Protein AF-A0A352XWS8-F1 (afdb_monomer_lite)

Secondary structure (DSSP, 8-state):
----PEEEEE-TT-SS-EEEESSSSTTSPEEEEEPTT-EEEEEEEEEEEEEEEE-TTS-EEEEEEEEEEESSTT---EEEEGGGEE-SS-HHHHHGGGGBHHHHHHHHH--

Sequence (111 aa):
MAHTNHDGSIWSNVTLGANRRHGPGSNFAIIDKLPADQPLIVLCYTRGDTESWTASNGQSYTSDAWDFVVTGDQDRGGYVADVLIYTDGDITQQLGAQGTCDALRQRLANP

Structure (mmCIF, N/CA/C/O backbone):
data_AF-A0A352XWS8-F1
#
_entry.id   AF-A0A352XWS8-F1
#
loop_
_atom_site.group_PDB
_atom_site.id
_atom_site.type_symbol
_atom_site.label_atom_id
_atom_site.label_alt_id
_atom_site.label_comp_id
_atom_site.label_asym_id
_atom_site.label_entity_id
_atom_site.label_seq_id
_atom_site.pdbx_PDB_ins_code
_atom_site.Cartn_x
_atom_site.Cartn_y
_atom_site.Cartn_z
_atom_site.occupancy
_atom_site.B_iso_or_equiv
_atom_site.auth_seq_id
_atom_site.auth_comp_id
_atom_site.auth_asym_id
_atom_site.auth_atom_id
_atom_site.pdbx_PDB_model_num
ATOM 1 N N . MET A 1 1 ? -14.707 11.425 18.004 1.00 35.22 1 MET A N 1
ATOM 2 C CA . MET A 1 1 ? -13.235 11.475 18.113 1.00 35.22 1 MET A CA 1
ATOM 3 C C . MET A 1 1 ? -12.700 11.338 16.703 1.00 35.22 1 MET A C 1
ATOM 5 O O . MET A 1 1 ? -13.196 10.475 15.994 1.00 35.22 1 MET A O 1
ATOM 9 N N . ALA A 1 2 ? -11.848 12.253 16.240 1.00 33.88 2 ALA A N 1
ATOM 10 C CA . ALA A 1 2 ? -11.389 12.243 14.854 1.00 33.88 2 ALA A CA 1
ATOM 11 C C . ALA A 1 2 ? -10.463 11.038 14.651 1.00 33.88 2 ALA A C 1
ATOM 13 O O . ALA A 1 2 ? -9.302 11.062 15.048 1.00 33.88 2 ALA A O 1
ATOM 14 N N . HIS A 1 3 ? -11.017 9.960 14.106 1.00 47.72 3 HIS A N 1
ATOM 15 C CA . HIS A 1 3 ? -10.243 8.911 13.469 1.00 47.72 3 HIS A CA 1
ATOM 16 C C . HIS A 1 3 ? -9.653 9.578 12.229 1.00 47.72 3 HIS A C 1
ATOM 18 O O . HIS A 1 3 ? -10.377 9.803 11.263 1.00 47.72 3 HIS A O 1
ATOM 24 N N . THR A 1 4 ? -8.410 10.051 12.300 1.00 56.91 4 THR A N 1
ATOM 25 C CA . THR A 1 4 ? -7.712 10.583 11.127 1.00 56.91 4 THR A CA 1
ATOM 26 C C . THR A 1 4 ? -7.434 9.410 10.206 1.00 56.91 4 THR A C 1
ATOM 28 O O . THR A 1 4 ? -6.384 8.787 10.256 1.00 56.91 4 THR A O 1
ATOM 31 N N . ASN A 1 5 ? -8.455 9.045 9.444 1.00 67.12 5 ASN A N 1
ATOM 32 C CA . ASN A 1 5 ? -8.317 8.295 8.219 1.00 67.12 5 ASN A CA 1
ATOM 33 C C . ASN A 1 5 ? -7.421 9.134 7.301 1.00 67.12 5 ASN A C 1
ATOM 35 O O . ASN A 1 5 ? -7.656 10.337 7.165 1.00 67.12 5 ASN A O 1
ATOM 39 N N . HIS A 1 6 ? -6.378 8.526 6.743 1.00 83.38 6 HIS A N 1
ATOM 40 C CA . HIS A 1 6 ? -5.474 9.214 5.826 1.00 83.38 6 HIS A CA 1
ATOM 41 C C . HIS A 1 6 ? -5.861 8.855 4.401 1.00 83.38 6 HIS A C 1
ATOM 43 O O . HIS A 1 6 ? -5.994 7.675 4.075 1.00 83.38 6 HIS A O 1
ATOM 49 N N . ASP A 1 7 ? -6.049 9.863 3.562 1.00 88.69 7 ASP A N 1
ATOM 50 C CA . ASP A 1 7 ? -6.261 9.6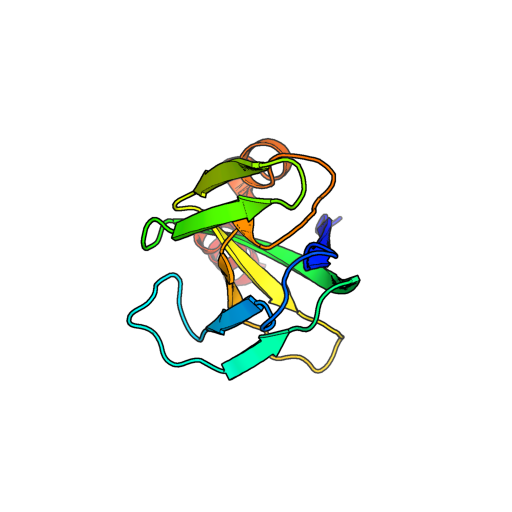37 2.141 1.00 88.69 7 ASP A CA 1
ATOM 51 C C . ASP A 1 7 ? -4.933 9.247 1.487 1.00 88.69 7 ASP A C 1
ATOM 53 O O . ASP A 1 7 ? -3.866 9.770 1.814 1.00 88.69 7 ASP A O 1
ATOM 57 N N . GLY A 1 8 ? -5.006 8.306 0.556 1.00 91.75 8 GLY A N 1
ATOM 58 C CA . GLY A 1 8 ? -3.879 7.898 -0.261 1.00 91.75 8 GLY A CA 1
ATOM 59 C C . GLY A 1 8 ? -4.340 7.467 -1.642 1.00 91.75 8 GLY A C 1
ATOM 60 O O . GLY A 1 8 ? -5.533 7.377 -1.940 1.00 91.75 8 GLY A O 1
ATOM 61 N N . SER A 1 9 ? -3.379 7.176 -2.504 1.00 94.62 9 SER A N 1
ATOM 62 C CA . SER A 1 9 ? -3.648 6.590 -3.814 1.00 94.62 9 SER A CA 1
ATOM 63 C C . SER A 1 9 ? -2.570 5.590 -4.183 1.00 94.62 9 SER A C 1
ATOM 65 O O . SER A 1 9 ? -1.438 5.689 -3.718 1.00 94.62 9 SER A O 1
ATOM 67 N N . ILE A 1 10 ? -2.898 4.609 -5.017 1.00 95.50 10 ILE A N 1
ATOM 68 C CA . ILE A 1 10 ? -1.858 3.765 -5.606 1.00 95.50 10 ILE A CA 1
ATOM 69 C C . ILE A 1 10 ? -0.994 4.620 -6.526 1.00 95.50 10 ILE A C 1
ATOM 71 O O . ILE A 1 10 ? -1.526 5.356 -7.357 1.00 95.50 10 ILE A O 1
ATOM 75 N N . TRP A 1 11 ? 0.329 4.491 -6.411 1.00 92.62 11 TRP A N 1
ATOM 76 C CA . TRP A 1 11 ? 1.264 5.233 -7.256 1.00 92.62 11 TRP A CA 1
ATOM 77 C C . TRP A 1 11 ? 0.899 5.128 -8.746 1.00 92.62 11 TRP A C 1
ATOM 79 O O . TRP A 1 11 ? 0.682 4.036 -9.280 1.00 92.62 11 TRP A O 1
ATOM 89 N N . SER A 1 12 ? 0.890 6.273 -9.431 1.00 91.94 12 SER A N 1
ATOM 90 C CA . SER A 1 12 ? 0.463 6.421 -10.833 1.00 91.94 12 SER A CA 1
ATOM 91 C C . SER A 1 12 ? 1.242 5.555 -11.833 1.00 91.94 12 SER A C 1
ATOM 93 O O . SER A 1 12 ? 0.769 5.223 -12.916 1.00 91.94 12 SER A O 1
ATOM 95 N N . ASN A 1 13 ? 2.460 5.152 -11.480 1.00 88.44 13 ASN A N 1
ATOM 96 C CA . ASN A 1 13 ? 3.353 4.356 -12.318 1.00 88.44 13 ASN A CA 1
ATOM 97 C C . ASN A 1 13 ? 3.390 2.864 -11.939 1.00 88.44 13 ASN A C 1
ATOM 99 O O . ASN A 1 13 ? 4.252 2.129 -12.428 1.00 88.44 13 ASN A O 1
ATOM 103 N N . VAL A 1 14 ? 2.478 2.392 -11.086 1.00 89.44 14 VAL A N 1
ATOM 104 C CA . VAL A 1 14 ? 2.279 0.956 -10.852 1.00 89.44 14 VAL A CA 1
ATOM 105 C C . VAL A 1 14 ? 1.601 0.338 -12.079 1.00 89.44 14 VAL A C 1
ATOM 107 O O . VAL A 1 14 ? 0.404 0.485 -12.301 1.00 89.44 14 VAL A O 1
ATOM 110 N N . THR A 1 15 ? 2.365 -0.388 -12.896 1.00 85.81 15 THR A N 1
ATOM 111 C CA . THR A 1 15 ? 1.901 -0.869 -14.213 1.00 85.81 15 THR A CA 1
ATOM 112 C C . THR A 1 15 ? 1.005 -2.107 -14.162 1.00 85.81 15 THR A C 1
ATOM 114 O O . THR A 1 15 ? 0.143 -2.276 -15.019 1.00 85.81 15 THR A O 1
ATOM 117 N N . LEU A 1 16 ? 1.196 -2.990 -13.176 1.00 87.50 16 LEU A N 1
ATOM 118 C CA . LEU A 1 16 ? 0.459 -4.260 -13.050 1.00 87.50 16 LEU A CA 1
ATOM 119 C C . LEU A 1 16 ? -0.617 -4.242 -11.955 1.00 87.50 16 LEU A C 1
ATOM 121 O O . LEU A 1 16 ? -1.175 -5.299 -11.637 1.00 87.50 16 LEU A O 1
ATOM 125 N N . GLY A 1 17 ? -0.875 -3.064 -11.383 1.00 91.56 17 GLY A N 1
ATOM 126 C CA . GLY A 1 17 ? -1.655 -2.876 -10.164 1.00 91.56 17 GLY A CA 1
ATOM 127 C C . GLY A 1 17 ? -0.908 -3.303 -8.894 1.00 91.56 17 GLY A C 1
ATOM 128 O O . GLY A 1 17 ? -0.015 -4.155 -8.924 1.00 91.56 17 GLY A O 1
ATOM 129 N N . ALA A 1 18 ? -1.283 -2.702 -7.768 1.00 95.31 18 ALA A N 1
ATOM 130 C CA . ALA A 1 18 ? -0.783 -3.056 -6.449 1.00 95.31 18 ALA A CA 1
ATOM 131 C C . ALA A 1 18 ? -1.587 -4.234 -5.892 1.00 95.31 18 ALA A C 1
ATOM 133 O O . ALA A 1 18 ? -2.818 -4.220 -5.908 1.00 95.31 18 ALA A O 1
ATOM 134 N N . ASN A 1 19 ? -0.903 -5.267 -5.399 1.00 96.75 19 ASN A N 1
ATOM 135 C CA . ASN A 1 19 ? -1.580 -6.406 -4.785 1.00 96.75 19 ASN A CA 1
ATOM 136 C C . ASN A 1 19 ? -2.122 -5.999 -3.416 1.00 96.75 19 ASN A C 1
ATOM 138 O O . ASN A 1 19 ? -1.341 -5.701 -2.511 1.00 96.75 19 ASN A O 1
ATOM 142 N N . ARG A 1 20 ? -3.441 -6.076 -3.247 1.00 97.50 20 ARG A N 1
ATOM 143 C CA . ARG A 1 20 ? -4.069 -5.986 -1.935 1.00 97.50 20 ARG A CA 1
ATOM 144 C C . ARG A 1 20 ? -4.288 -7.383 -1.384 1.00 97.50 20 ARG A C 1
ATOM 146 O O . ARG A 1 20 ? -4.789 -8.264 -2.080 1.00 97.50 20 ARG A O 1
ATOM 153 N N . ARG A 1 21 ? -3.885 -7.614 -0.141 1.00 98.12 21 ARG A N 1
ATOM 154 C CA . ARG A 1 21 ? -3.780 -8.951 0.453 1.00 98.12 21 ARG A CA 1
ATOM 155 C C . ARG A 1 21 ? -4.556 -9.069 1.753 1.00 98.12 21 ARG A C 1
ATOM 157 O O . ARG A 1 21 ? -4.820 -8.087 2.438 1.00 98.12 21 ARG A O 1
ATOM 164 N N . HIS A 1 22 ? -4.875 -10.302 2.130 1.00 96.44 22 HIS A N 1
ATOM 165 C CA . HIS A 1 22 ? -5.527 -10.599 3.411 1.00 96.44 22 HIS A CA 1
ATOM 166 C C . HIS A 1 22 ? -4.619 -10.421 4.640 1.00 96.44 22 HIS A C 1
ATOM 168 O O . HIS A 1 22 ? -5.114 -10.446 5.765 1.00 96.44 22 HIS A O 1
ATOM 174 N N . GLY A 1 23 ? -3.313 -10.236 4.447 1.00 96.25 23 GLY A N 1
ATOM 175 C CA . GLY A 1 23 ? -2.359 -9.990 5.523 1.00 96.25 23 GLY A CA 1
ATOM 176 C C . GLY A 1 23 ? -1.091 -9.291 5.029 1.00 96.25 23 GLY A C 1
ATOM 177 O O . GLY A 1 23 ? -0.912 -9.141 3.816 1.00 96.25 23 GLY A O 1
ATOM 178 N N . PRO A 1 24 ? -0.230 -8.854 5.961 1.00 95.00 24 PRO A N 1
ATOM 179 C CA . PRO A 1 24 ? 0.935 -8.029 5.671 1.00 95.00 24 PRO A CA 1
ATOM 180 C C . PRO A 1 24 ? 2.119 -8.883 5.209 1.00 95.00 24 PRO A C 1
ATOM 182 O O . PRO A 1 24 ? 3.042 -9.176 5.966 1.00 95.00 24 PRO A O 1
ATOM 185 N N . GLY A 1 25 ? 2.066 -9.352 3.966 1.00 94.94 25 GLY A N 1
ATOM 186 C CA . GLY A 1 25 ? 3.155 -10.136 3.398 1.00 94.94 25 GLY A CA 1
ATOM 187 C C . GLY A 1 25 ? 2.823 -10.812 2.076 1.00 94.94 25 GLY A C 1
ATOM 188 O O . GLY A 1 25 ? 1.666 -11.079 1.741 1.00 94.94 25 GLY A O 1
ATOM 189 N N . SER A 1 26 ? 3.871 -11.159 1.345 1.00 92.06 26 SER A N 1
ATOM 190 C CA . SER A 1 26 ? 3.831 -11.834 0.050 1.00 92.06 26 SER A CA 1
ATOM 191 C C . SER A 1 26 ? 3.184 -13.229 0.107 1.00 92.06 26 SER A C 1
ATOM 193 O O . SER A 1 26 ? 2.578 -13.667 -0.877 1.00 92.06 26 SER A O 1
ATOM 195 N N . ASN A 1 27 ? 3.234 -13.884 1.273 1.00 94.94 27 ASN A N 1
ATOM 196 C CA . ASN A 1 27 ? 2.647 -15.206 1.528 1.00 94.94 27 ASN A CA 1
ATOM 197 C C . ASN A 1 27 ? 1.124 -15.189 1.751 1.00 94.94 27 ASN A C 1
ATOM 199 O O . ASN A 1 27 ? 0.491 -16.246 1.757 1.00 94.94 27 ASN A O 1
ATOM 203 N N . PHE A 1 28 ? 0.510 -14.018 1.934 1.00 96.94 28 PHE A N 1
ATOM 204 C CA . PHE A 1 28 ? -0.938 -13.909 2.105 1.00 96.94 28 PHE A CA 1
ATOM 205 C C . PHE A 1 28 ? -1.657 -13.866 0.757 1.00 96.94 28 PHE A C 1
ATOM 207 O O . PHE A 1 28 ? -1.186 -13.245 -0.198 1.00 96.94 28 PHE A O 1
ATOM 214 N N . ALA A 1 29 ? -2.835 -14.492 0.691 1.00 97.31 29 ALA A N 1
ATOM 215 C CA . ALA A 1 29 ? -3.656 -14.501 -0.515 1.00 97.31 29 ALA A CA 1
ATOM 216 C C . ALA A 1 29 ? -4.015 -13.075 -0.969 1.00 97.31 29 ALA A C 1
ATOM 218 O O . ALA A 1 29 ? -4.332 -12.202 -0.152 1.00 97.31 29 ALA A O 1
ATOM 219 N N . ILE A 1 30 ? -3.956 -12.868 -2.285 1.00 97.25 30 ILE A N 1
ATOM 220 C CA . ILE A 1 30 ? -4.350 -11.624 -2.946 1.00 97.25 30 ILE A CA 1
ATOM 221 C C . ILE A 1 30 ? -5.880 -11.571 -2.982 1.00 97.25 30 ILE A C 1
ATOM 223 O O . ILE A 1 30 ? -6.519 -12.524 -3.421 1.00 97.25 30 ILE A O 1
ATOM 227 N N . ILE A 1 31 ? -6.441 -10.460 -2.512 1.00 97.50 31 ILE A N 1
ATOM 228 C CA . ILE A 1 31 ? -7.868 -10.133 -2.588 1.00 97.50 31 ILE A CA 1
ATOM 229 C C . ILE A 1 31 ? -8.181 -9.678 -4.011 1.00 97.50 31 ILE A C 1
ATOM 231 O O . ILE A 1 31 ? -9.015 -10.258 -4.700 1.00 97.50 31 ILE A O 1
ATOM 235 N N . ASP A 1 32 ? -7.465 -8.646 -4.445 1.00 97.00 32 ASP A N 1
ATOM 236 C CA . ASP A 1 32 ? -7.567 -8.022 -5.753 1.00 97.00 32 ASP A CA 1
ATOM 237 C C . ASP A 1 32 ? -6.284 -7.240 -6.075 1.00 97.00 32 ASP A C 1
ATOM 239 O O . ASP A 1 32 ? -5.296 -7.245 -5.328 1.00 97.00 32 ASP A O 1
ATOM 243 N N . LYS A 1 33 ? -6.293 -6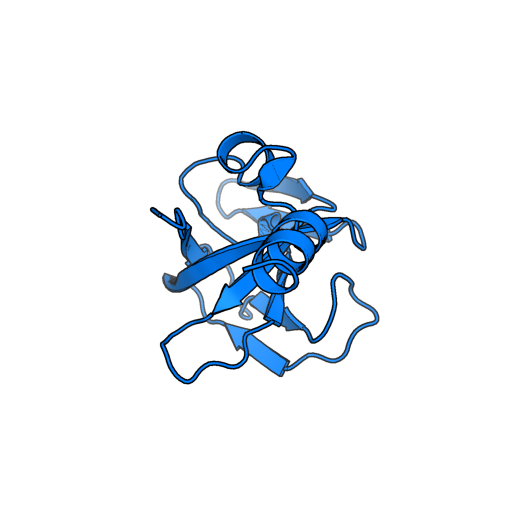.602 -7.245 1.00 96.50 33 LYS A N 1
ATOM 244 C CA . LYS A 1 33 ? -5.254 -5.678 -7.680 1.00 96.50 33 LYS A CA 1
ATOM 245 C C . LYS A 1 33 ? -5.851 -4.291 -7.817 1.00 96.50 33 LYS A C 1
ATOM 247 O O . LYS A 1 33 ? -6.783 -4.104 -8.597 1.00 96.50 33 LYS A O 1
ATOM 252 N N . LEU A 1 34 ? -5.284 -3.334 -7.098 1.00 96.94 34 LEU A N 1
ATOM 253 C CA . LEU A 1 34 ? -5.683 -1.938 -7.178 1.00 96.94 34 LEU A CA 1
ATOM 254 C C . LEU A 1 34 ? -4.916 -1.262 -8.326 1.00 96.94 34 LEU A C 1
ATOM 256 O O . LEU A 1 34 ? -3.684 -1.356 -8.355 1.00 96.94 34 LEU A O 1
ATOM 260 N N . PRO A 1 35 ? -5.600 -0.642 -9.302 1.00 96.50 35 PRO A N 1
ATOM 261 C CA . PRO A 1 35 ? -4.929 0.020 -10.415 1.00 96.50 35 PRO A CA 1
ATOM 262 C C . PRO A 1 35 ? -4.178 1.274 -9.947 1.00 96.50 35 PRO A C 1
ATOM 264 O O . PRO A 1 35 ? -4.430 1.788 -8.860 1.00 96.50 35 PRO A O 1
ATOM 267 N N . ALA A 1 36 ? -3.263 1.764 -10.783 1.00 94.75 36 ALA A N 1
ATOM 268 C CA . ALA A 1 36 ? -2.633 3.069 -10.599 1.00 94.75 36 ALA A CA 1
ATOM 269 C C . ALA A 1 36 ? -3.679 4.181 -10.415 1.00 94.75 36 ALA A C 1
ATOM 271 O O . ALA A 1 36 ? -4.774 4.099 -10.974 1.00 94.75 36 ALA A O 1
ATOM 272 N N . ASP A 1 37 ? -3.335 5.194 -9.618 1.00 95.00 37 ASP A N 1
ATOM 273 C CA . ASP A 1 37 ? -4.185 6.337 -9.263 1.00 95.00 37 ASP A CA 1
ATOM 274 C C . ASP A 1 37 ? -5.480 5.977 -8.512 1.00 95.00 37 ASP A C 1
ATOM 276 O O . ASP A 1 37 ? -6.289 6.860 -8.229 1.00 95.00 37 ASP A O 1
ATOM 280 N N . GLN A 1 38 ? -5.690 4.704 -8.146 1.00 96.75 38 GLN A N 1
ATOM 281 C CA . GLN A 1 38 ? -6.849 4.282 -7.361 1.00 96.75 38 GLN A CA 1
ATOM 282 C C . GLN A 1 38 ? -6.845 4.993 -6.000 1.00 96.75 38 GLN A C 1
ATOM 284 O O . GLN A 1 38 ? -5.932 4.741 -5.206 1.00 96.75 38 GLN A O 1
ATOM 289 N N . PRO A 1 39 ? -7.869 5.811 -5.688 1.00 95.00 39 PRO A N 1
ATOM 290 C CA . PRO A 1 39 ? -8.010 6.422 -4.376 1.00 95.00 39 PRO A CA 1
ATOM 291 C C . PRO A 1 39 ? -8.299 5.363 -3.317 1.00 95.00 39 PRO A C 1
ATOM 293 O O . PRO A 1 39 ? -9.025 4.393 -3.569 1.00 95.00 39 PRO A O 1
ATOM 296 N N . LEU A 1 40 ? -7.751 5.567 -2.128 1.00 94.56 40 LEU A N 1
ATOM 297 C CA . LEU A 1 40 ? -7.935 4.695 -0.982 1.00 94.56 40 LEU A CA 1
ATOM 298 C C . LEU A 1 40 ? -7.892 5.493 0.318 1.00 94.56 40 LEU A C 1
ATOM 300 O O . LEU A 1 40 ? -7.378 6.607 0.380 1.00 94.56 40 LEU A O 1
ATOM 304 N N . ILE A 1 41 ? -8.430 4.884 1.362 1.00 92.56 41 ILE A N 1
ATOM 305 C CA . ILE A 1 41 ? -8.370 5.387 2.724 1.00 92.56 41 ILE A CA 1
ATOM 306 C C . ILE A 1 41 ? -7.503 4.424 3.524 1.00 92.56 41 ILE A C 1
ATOM 308 O O . ILE A 1 41 ? -7.811 3.232 3.604 1.00 92.56 41 ILE A O 1
ATOM 312 N N . VAL A 1 42 ? -6.445 4.941 4.137 1.00 92.00 42 VAL A N 1
ATOM 313 C CA . VAL A 1 42 ? -5.573 4.211 5.054 1.00 92.00 42 VAL A CA 1
ATOM 314 C C . VAL A 1 42 ? -6.116 4.338 6.474 1.00 92.00 42 VAL A C 1
ATOM 316 O O . VAL A 1 42 ? -6.274 5.440 7.004 1.00 92.00 42 VAL A O 1
ATOM 319 N N . LEU A 1 43 ? -6.403 3.194 7.098 1.00 89.75 43 LEU A N 1
ATOM 320 C CA . LEU A 1 43 ? -6.962 3.138 8.453 1.00 89.75 43 LEU A CA 1
ATOM 321 C C . LEU A 1 43 ? -5.890 2.900 9.519 1.00 89.75 43 LEU A C 1
ATOM 323 O O . LEU A 1 43 ? -5.988 3.406 10.636 1.00 89.75 43 LEU A O 1
ATOM 327 N N . CYS A 1 44 ? -4.894 2.081 9.197 1.00 91.56 44 CYS A N 1
ATOM 328 C CA . CYS A 1 44 ? -3.784 1.743 10.076 1.00 91.56 44 CYS A CA 1
ATOM 329 C C . CYS A 1 44 ? -2.662 1.092 9.273 1.00 91.56 44 CYS A C 1
ATOM 331 O O . CYS A 1 44 ? -2.894 0.630 8.159 1.00 91.56 44 CYS A O 1
ATOM 333 N N . TYR A 1 45 ? -1.484 0.967 9.877 1.00 92.88 45 TYR A N 1
ATOM 334 C CA . TYR A 1 45 ? -0.390 0.178 9.314 1.00 92.88 45 TYR A CA 1
ATOM 335 C C . TYR A 1 45 ? 0.016 -0.966 10.245 1.00 92.88 45 TYR A C 1
ATOM 337 O O . TYR A 1 45 ? -0.280 -0.989 11.445 1.00 92.88 45 TYR A O 1
ATOM 345 N N . THR A 1 46 ? 0.723 -1.941 9.695 1.00 94.25 46 THR A N 1
ATOM 346 C CA . THR A 1 46 ? 1.400 -2.994 10.452 1.00 94.25 46 THR A CA 1
ATOM 347 C C . THR A 1 46 ? 2.739 -3.332 9.799 1.00 94.25 46 THR A C 1
ATOM 349 O O . THR A 1 46 ? 3.002 -2.906 8.679 1.00 94.25 46 THR A O 1
ATOM 352 N N . ARG A 1 47 ? 3.605 -4.064 10.502 1.00 93.44 47 ARG A N 1
ATOM 353 C CA . ARG A 1 47 ? 4.879 -4.545 9.948 1.00 93.44 47 ARG A CA 1
ATOM 354 C C . ARG A 1 47 ? 4.684 -5.954 9.384 1.00 93.44 47 ARG A C 1
ATOM 356 O O . ARG A 1 47 ? 3.970 -6.760 9.980 1.00 93.44 47 ARG A O 1
ATOM 363 N N . GLY A 1 48 ? 5.309 -6.238 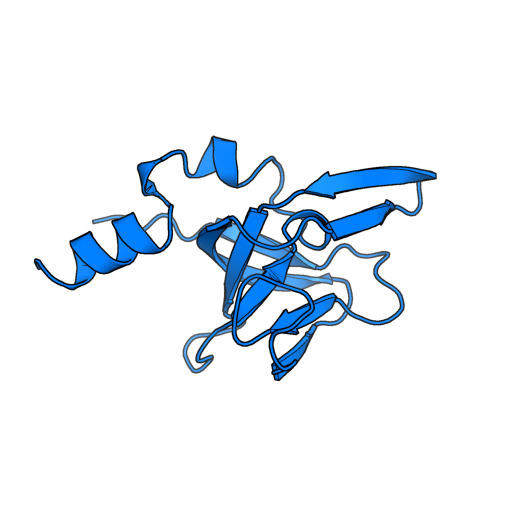8.250 1.00 94.25 48 GLY A N 1
ATOM 364 C CA . GLY A 1 48 ? 5.157 -7.484 7.503 1.00 94.25 48 GLY A CA 1
ATOM 365 C C . GLY A 1 48 ? 6.409 -7.860 6.721 1.00 94.25 48 GLY A C 1
ATOM 366 O O . GLY A 1 48 ? 7.520 -7.506 7.112 1.00 94.25 48 GLY A O 1
ATOM 367 N N . ASP A 1 49 ? 6.229 -8.570 5.606 1.00 96.00 49 ASP A N 1
ATOM 368 C CA . ASP A 1 49 ? 7.339 -8.836 4.684 1.00 96.00 49 ASP A CA 1
ATOM 369 C C . ASP A 1 49 ? 7.885 -7.516 4.118 1.00 96.00 49 ASP A C 1
ATOM 371 O O . ASP A 1 49 ? 7.122 -6.605 3.793 1.00 96.00 49 ASP A O 1
ATOM 375 N N . THR A 1 50 ? 9.204 -7.420 3.961 1.00 95.62 50 THR A N 1
ATOM 376 C CA . THR A 1 50 ? 9.823 -6.286 3.270 1.00 95.62 50 THR A CA 1
ATOM 377 C C . THR A 1 50 ? 9.555 -6.373 1.770 1.00 95.62 50 THR A C 1
ATOM 379 O O . THR A 1 50 ? 9.915 -7.360 1.131 1.00 95.62 50 THR A O 1
ATOM 382 N N . GLU A 1 51 ? 8.980 -5.316 1.208 1.00 93.69 51 GLU A N 1
ATOM 383 C CA . GLU A 1 51 ? 8.726 -5.167 -0.223 1.00 93.69 51 GLU A CA 1
ATOM 384 C C . GLU A 1 51 ? 9.572 -4.028 -0.795 1.00 93.69 51 GLU A C 1
ATOM 386 O O . GLU A 1 51 ? 9.876 -3.043 -0.113 1.00 93.69 51 GLU A O 1
ATOM 391 N N . SER A 1 52 ? 9.939 -4.161 -2.069 1.00 92.69 52 SER A N 1
ATOM 392 C CA . SER A 1 52 ? 10.689 -3.147 -2.805 1.00 92.69 52 SER A CA 1
ATOM 393 C C . SER A 1 52 ? 10.005 -2.820 -4.121 1.00 92.69 52 SER A C 1
ATOM 395 O O . SER A 1 52 ? 9.567 -3.708 -4.851 1.00 92.69 52 SER A O 1
ATOM 397 N N . TRP A 1 53 ? 9.972 -1.537 -4.458 1.00 89.19 53 TRP A N 1
ATOM 398 C CA . TRP A 1 53 ? 9.403 -1.052 -5.705 1.00 89.19 53 TRP A CA 1
ATOM 399 C C . TRP A 1 53 ? 10.238 0.092 -6.278 1.00 89.19 53 TRP A C 1
ATOM 401 O O . TRP A 1 53 ? 10.699 0.968 -5.548 1.00 89.19 53 TRP A O 1
ATOM 411 N N . THR A 1 54 ? 10.448 0.080 -7.594 1.00 89.56 54 THR A N 1
ATOM 412 C CA . THR A 1 54 ? 11.180 1.135 -8.305 1.00 89.56 54 THR A CA 1
ATOM 413 C C . THR A 1 54 ? 10.194 2.057 -9.006 1.00 89.56 54 THR A C 1
ATOM 415 O O . THR A 1 54 ? 9.441 1.625 -9.882 1.00 89.56 54 THR A O 1
ATOM 418 N N . ALA A 1 55 ? 10.216 3.333 -8.632 1.00 81.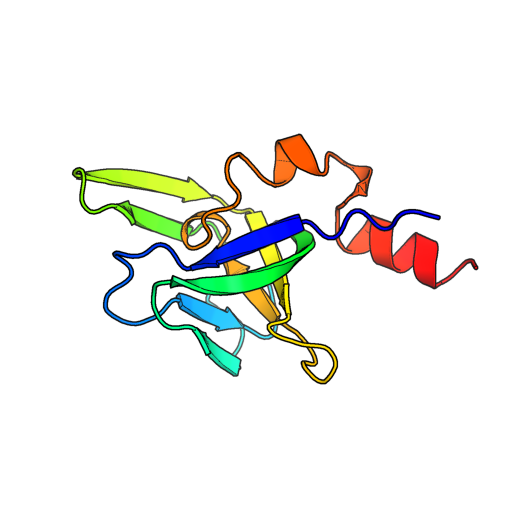25 55 ALA A N 1
ATOM 419 C CA . ALA A 1 55 ? 9.389 4.354 -9.245 1.00 81.25 55 ALA A CA 1
ATOM 420 C C . ALA A 1 55 ? 9.883 4.742 -10.648 1.00 81.25 55 ALA A C 1
ATOM 422 O O . ALA A 1 55 ? 11.004 4.441 -11.061 1.00 81.25 55 ALA A O 1
ATOM 423 N N . SER A 1 56 ? 9.045 5.467 -11.387 1.00 80.44 56 SER A N 1
ATOM 424 C CA . SER A 1 56 ? 9.313 5.920 -12.758 1.00 80.44 56 SER A CA 1
ATOM 425 C C . SER A 1 56 ? 10.514 6.864 -12.868 1.00 80.44 56 SER A C 1
ATOM 427 O O . SER A 1 56 ? 11.134 6.941 -13.924 1.00 80.44 56 SER A O 1
ATOM 429 N N . ASN A 1 57 ? 10.879 7.546 -11.781 1.00 82.12 57 ASN A N 1
ATOM 430 C CA . ASN A 1 57 ? 12.083 8.374 -11.682 1.00 82.12 57 ASN A CA 1
ATOM 431 C C . ASN A 1 57 ? 13.374 7.554 -11.450 1.00 82.12 57 ASN A C 1
ATOM 433 O O . ASN A 1 57 ? 14.447 8.138 -11.316 1.00 82.12 57 ASN A O 1
ATOM 437 N N . GLY A 1 58 ? 13.283 6.220 -11.382 1.00 85.62 58 GLY A N 1
ATOM 438 C CA . GLY A 1 58 ? 14.403 5.314 -11.118 1.00 85.62 58 GLY A CA 1
ATOM 439 C C . GLY A 1 58 ? 14.761 5.154 -9.638 1.00 85.62 58 GLY A C 1
ATOM 440 O O . GLY A 1 58 ? 15.689 4.412 -9.321 1.00 85.62 58 GLY A O 1
ATOM 441 N N . GLN A 1 59 ? 14.046 5.818 -8.726 1.00 86.81 59 GLN A N 1
ATOM 442 C CA . GLN A 1 59 ? 14.252 5.669 -7.290 1.00 86.81 59 GLN A CA 1
ATOM 443 C C . GLN A 1 59 ? 13.592 4.383 -6.790 1.00 86.81 59 GLN A C 1
ATOM 445 O O . GLN A 1 59 ? 12.421 4.126 -7.064 1.00 86.81 59 GLN A O 1
ATOM 450 N N . SER A 1 60 ? 14.340 3.589 -6.029 1.00 90.81 60 SER A N 1
ATOM 451 C CA . SER A 1 60 ? 13.809 2.409 -5.349 1.00 90.81 60 SER A CA 1
ATOM 452 C C . SER A 1 60 ? 13.393 2.750 -3.925 1.00 90.81 60 SER A C 1
ATOM 454 O O . SER A 1 60 ? 14.148 3.370 -3.177 1.00 90.81 60 SER A O 1
ATOM 456 N N . TYR A 1 61 ? 12.201 2.299 -3.564 1.00 88.00 61 TYR A N 1
ATOM 457 C CA . TYR A 1 61 ? 11.621 2.393 -2.236 1.00 88.00 61 TYR A CA 1
ATOM 458 C C . TYR A 1 61 ? 11.547 0.990 -1.650 1.00 88.00 61 TYR A C 1
ATOM 460 O O . TYR A 1 61 ? 11.199 0.041 -2.353 1.00 88.00 61 TYR A O 1
ATOM 468 N N . THR A 1 62 ? 11.873 0.868 -0.368 1.00 92.38 62 THR A N 1
ATOM 469 C CA . THR A 1 62 ? 11.785 -0.387 0.378 1.00 92.38 62 THR A CA 1
ATOM 470 C C . THR A 1 62 ? 11.093 -0.106 1.699 1.00 92.38 62 THR A C 1
ATOM 472 O O . THR A 1 62 ? 11.496 0.814 2.407 1.00 92.38 62 THR A O 1
ATOM 475 N N . SER A 1 63 ? 10.074 -0.895 2.027 1.00 91.00 63 SER A N 1
ATOM 476 C CA . SER A 1 63 ? 9.332 -0.784 3.284 1.00 91.00 63 SER A CA 1
ATOM 477 C C . SER A 1 63 ? 8.873 -2.169 3.720 1.00 91.00 63 SER A C 1
ATOM 479 O O . SER A 1 63 ? 8.526 -3.016 2.899 1.00 91.00 63 SER A O 1
ATOM 481 N N . ASP A 1 64 ? 8.885 -2.409 5.021 1.00 93.62 64 ASP A N 1
ATOM 482 C CA . ASP A 1 64 ? 8.205 -3.525 5.680 1.00 93.62 64 ASP A CA 1
ATOM 483 C C . ASP A 1 64 ? 6.874 -3.075 6.305 1.00 93.62 64 ASP A C 1
ATOM 485 O O . ASP A 1 64 ? 6.226 -3.855 7.003 1.00 93.62 64 ASP A O 1
ATOM 489 N N . ALA A 1 65 ? 6.458 -1.824 6.079 1.00 92.56 65 ALA A N 1
ATOM 490 C CA . ALA A 1 65 ? 5.143 -1.340 6.462 1.00 92.56 65 ALA A CA 1
ATOM 491 C C . ALA A 1 65 ? 4.085 -1.771 5.434 1.00 92.56 65 ALA A C 1
ATOM 493 O O . ALA A 1 65 ? 4.280 -1.707 4.219 1.00 92.56 65 ALA A O 1
ATOM 494 N N . TRP A 1 66 ? 2.951 -2.224 5.956 1.00 95.38 66 TRP A N 1
ATOM 495 C CA . TRP A 1 66 ? 1.775 -2.626 5.201 1.00 95.38 66 TRP A CA 1
ATOM 496 C C . TRP A 1 66 ? 0.568 -1.856 5.710 1.00 95.38 66 TRP A C 1
ATOM 498 O O . TRP A 1 66 ? 0.185 -1.993 6.877 1.00 95.38 66 TRP A O 1
ATOM 508 N N . ASP A 1 67 ? -0.056 -1.107 4.817 1.00 94.50 67 ASP A N 1
ATOM 509 C CA . ASP A 1 67 ? -1.213 -0.282 5.112 1.00 94.50 67 ASP A CA 1
ATOM 510 C C . ASP A 1 67 ? -2.490 -1.079 4.944 1.00 94.50 67 ASP A C 1
ATOM 512 O O . ASP A 1 67 ? -2.726 -1.708 3.910 1.00 94.50 67 ASP A O 1
ATOM 516 N N . PHE A 1 68 ? -3.337 -1.038 5.965 1.00 94.81 68 PHE A N 1
ATOM 517 C CA . PHE A 1 68 ? -4.698 -1.519 5.862 1.00 94.81 68 PHE A CA 1
ATOM 518 C C . PHE A 1 68 ? -5.558 -0.441 5.209 1.00 94.81 68 PHE A C 1
ATOM 520 O O . PHE A 1 68 ? -5.826 0.608 5.804 1.00 94.81 68 PHE A O 1
ATOM 527 N N . VAL A 1 69 ? -5.998 -0.728 3.988 1.00 95.12 69 VAL A N 1
ATOM 528 C CA . VAL A 1 69 ? -6.697 0.221 3.129 1.00 95.12 69 VAL A CA 1
ATOM 529 C C . VAL A 1 69 ? -8.095 -0.249 2.764 1.00 95.12 69 VAL A C 1
ATOM 531 O O . VAL A 1 69 ? -8.343 -1.446 2.586 1.00 95.12 69 VAL A O 1
ATOM 534 N N . VAL A 1 70 ? -8.993 0.713 2.592 1.00 95.44 70 VAL A N 1
ATOM 535 C CA . VAL A 1 70 ? -10.338 0.531 2.034 1.00 95.44 70 VAL A CA 1
ATOM 536 C C . VAL A 1 70 ? -10.531 1.480 0.852 1.00 95.44 70 VAL A C 1
ATOM 538 O O . VAL A 1 70 ? -9.979 2.575 0.832 1.00 95.44 70 VAL A O 1
ATOM 541 N N . THR A 1 71 ? -11.314 1.070 -0.141 1.00 94.38 71 THR A N 1
ATOM 542 C CA . THR A 1 71 ? -11.650 1.879 -1.328 1.00 94.38 71 THR A CA 1
ATOM 543 C C . THR A 1 71 ? -13.067 2.467 -1.273 1.00 94.38 71 THR A C 1
ATOM 545 O O . THR A 1 71 ? -13.465 3.211 -2.165 1.00 94.38 71 THR A O 1
ATOM 548 N N . GLY A 1 72 ? -13.832 2.166 -0.216 1.00 90.31 72 GLY A N 1
ATOM 549 C CA . GLY A 1 72 ? -15.159 2.729 0.041 1.00 90.31 72 GLY A CA 1
ATOM 550 C C . GLY A 1 72 ? -15.853 2.090 1.248 1.00 90.31 72 GLY A C 1
ATOM 551 O O . GLY A 1 72 ? -15.343 1.141 1.837 1.00 90.31 72 GLY A O 1
ATOM 552 N N . ASP A 1 73 ? -17.045 2.580 1.594 1.00 83.62 73 ASP A N 1
ATOM 553 C CA . ASP A 1 73 ? -17.757 2.226 2.839 1.00 83.62 73 ASP A CA 1
ATOM 554 C C . ASP A 1 73 ? -18.147 0.743 2.968 1.00 83.62 73 ASP A C 1
ATOM 556 O O . ASP A 1 73 ? -18.326 0.231 4.071 1.00 83.62 73 ASP A O 1
ATOM 560 N N . GLN A 1 74 ? -18.309 0.043 1.843 1.00 88.94 74 GLN A N 1
ATOM 561 C CA . GLN A 1 74 ? -18.655 -1.386 1.810 1.00 88.94 74 GLN A CA 1
ATOM 562 C C . GLN A 1 74 ? -17.432 -2.294 1.648 1.00 88.94 74 GLN A C 1
ATOM 564 O O . GLN A 1 74 ? -17.563 -3.520 1.594 1.00 88.94 74 GLN A O 1
ATOM 569 N N . ASP A 1 75 ? -16.243 -1.707 1.545 1.00 91.88 75 ASP A N 1
ATOM 570 C CA . ASP A 1 75 ? -15.011 -2.447 1.365 1.00 91.88 75 ASP A CA 1
ATOM 571 C C . ASP A 1 75 ? -14.558 -3.049 2.699 1.00 91.88 75 ASP A C 1
ATOM 573 O O . ASP A 1 75 ? -14.405 -2.367 3.711 1.00 91.88 75 ASP A O 1
ATOM 577 N N . ARG A 1 76 ? -14.328 -4.364 2.694 1.00 91.69 76 ARG A N 1
ATOM 578 C CA . ARG A 1 76 ? -13.850 -5.102 3.872 1.00 91.69 76 ARG A CA 1
ATOM 579 C C . ARG A 1 76 ? -12.378 -4.818 4.175 1.00 91.69 76 ARG A C 1
ATOM 581 O O . ARG A 1 76 ? -11.908 -5.197 5.247 1.00 91.69 76 ARG A O 1
ATOM 588 N N . GLY A 1 77 ? -11.688 -4.170 3.242 1.00 94.25 77 GLY A N 1
ATOM 589 C CA . GLY A 1 77 ? -10.311 -3.738 3.352 1.00 94.25 77 GLY A CA 1
ATOM 590 C C . GLY A 1 77 ? -9.295 -4.854 3.163 1.00 94.25 77 GLY A C 1
ATOM 591 O O . GLY A 1 77 ? -9.616 -6.043 3.080 1.00 94.25 77 GLY A O 1
ATOM 592 N N . GLY A 1 78 ? -8.036 -4.448 3.086 1.00 96.69 78 GLY A N 1
ATOM 593 C CA . GLY A 1 78 ? -6.906 -5.353 2.953 1.00 96.69 78 GLY A CA 1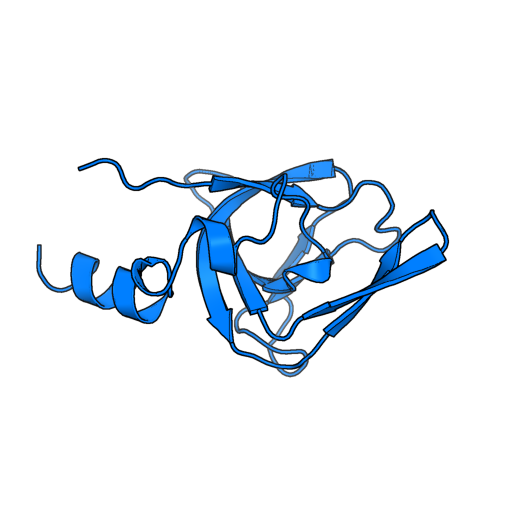
ATOM 594 C C . GLY A 1 78 ? -5.583 -4.620 3.075 1.00 96.69 78 GLY A C 1
ATOM 595 O O . GLY A 1 78 ? -5.547 -3.397 3.146 1.00 96.69 78 GLY A O 1
ATOM 596 N N . TYR A 1 79 ? -4.500 -5.383 3.094 1.00 97.19 79 TYR A N 1
ATOM 597 C CA . TYR A 1 79 ? -3.152 -4.869 3.265 1.00 97.19 79 TYR A CA 1
ATOM 598 C C . TYR A 1 79 ? -2.482 -4.631 1.917 1.00 97.19 79 TYR A C 1
ATOM 600 O O . TYR A 1 79 ? -2.466 -5.522 1.065 1.00 97.19 79 TYR A O 1
ATOM 608 N N . VAL A 1 80 ? -1.900 -3.454 1.741 1.00 96.50 80 VAL A N 1
ATOM 609 C CA . VAL A 1 80 ? -1.065 -3.093 0.592 1.00 96.50 80 VAL A CA 1
ATOM 610 C C . VAL A 1 80 ? 0.287 -2.644 1.132 1.00 96.50 80 VAL A C 1
ATOM 612 O O . VAL A 1 80 ? 0.352 -2.000 2.174 1.00 96.50 80 VAL A O 1
ATOM 615 N N . ALA A 1 81 ? 1.372 -3.019 0.458 1.00 94.75 81 ALA A N 1
ATOM 616 C CA . ALA A 1 81 ? 2.699 -2.563 0.850 1.00 94.75 81 ALA A CA 1
ATOM 617 C C . ALA A 1 81 ? 2.780 -1.034 0.725 1.00 94.75 81 ALA A C 1
ATOM 619 O O . ALA A 1 81 ? 2.426 -0.490 -0.320 1.00 94.75 81 ALA A O 1
ATOM 620 N N . ASP A 1 82 ? 3.279 -0.366 1.763 1.00 90.69 82 ASP A N 1
ATOM 621 C CA . ASP A 1 82 ? 3.379 1.099 1.853 1.00 90.69 82 ASP A CA 1
ATOM 622 C C . ASP A 1 82 ? 4.133 1.704 0.652 1.00 90.69 82 ASP A C 1
ATOM 624 O O . ASP A 1 82 ? 3.701 2.689 0.064 1.00 90.69 82 ASP A O 1
ATOM 628 N N . VAL A 1 83 ? 5.171 1.020 0.150 1.00 91.06 83 VAL A N 1
ATOM 629 C CA . VAL A 1 83 ? 5.911 1.440 -1.062 1.00 91.06 83 VAL A CA 1
ATOM 630 C C . VAL A 1 83 ? 5.059 1.544 -2.334 1.00 91.06 83 VAL A C 1
ATOM 632 O O . VAL A 1 83 ? 5.522 2.099 -3.326 1.00 91.06 83 VAL A O 1
ATOM 635 N N . LEU A 1 84 ? 3.844 0.987 -2.342 1.00 93.44 84 LEU A N 1
ATOM 636 C CA . LEU A 1 84 ? 2.903 1.031 -3.465 1.00 93.44 84 LEU A CA 1
ATOM 637 C C . LEU A 1 84 ? 1.811 2.092 -3.290 1.00 93.44 84 LEU A C 1
ATOM 639 O O . LEU A 1 84 ? 1.022 2.292 -4.218 1.00 93.44 84 LEU A O 1
ATOM 643 N N . ILE A 1 85 ? 1.803 2.813 -2.169 1.00 92.19 85 ILE A N 1
ATOM 644 C CA . ILE A 1 85 ? 0.843 3.873 -1.877 1.00 92.19 85 ILE A CA 1
ATOM 645 C C . ILE A 1 85 ? 1.559 5.223 -1.819 1.00 92.19 85 ILE A C 1
ATOM 647 O O . ILE A 1 85 ? 2.636 5.381 -1.251 1.00 92.19 85 ILE A O 1
ATOM 651 N N . TYR A 1 86 ? 0.936 6.221 -2.426 1.00 90.12 86 TYR A N 1
ATOM 652 C CA . TYR A 1 86 ? 1.260 7.622 -2.266 1.00 90.12 86 TYR A CA 1
ATOM 653 C C . TYR A 1 86 ? 0.323 8.235 -1.213 1.00 90.12 86 TYR A C 1
ATOM 655 O O . TYR A 1 86 ? -0.881 8.355 -1.452 1.00 90.12 86 TYR A O 1
ATOM 663 N N . THR A 1 87 ? 0.871 8.599 -0.050 1.00 84.88 87 THR A N 1
ATOM 664 C CA . THR A 1 87 ? 0.152 9.206 1.095 1.00 84.88 87 THR A CA 1
ATOM 665 C C . THR A 1 87 ? 0.658 10.621 1.425 1.00 84.88 87 THR A C 1
ATOM 667 O O . THR A 1 87 ? 0.578 11.065 2.570 1.00 84.88 87 THR A O 1
ATOM 670 N N . ASP A 1 88 ? 1.259 11.318 0.449 1.00 79.25 88 ASP A N 1
ATOM 671 C CA . ASP A 1 88 ? 1.941 12.619 0.619 1.00 79.25 88 ASP A CA 1
ATOM 672 C C . ASP A 1 88 ? 3.073 12.633 1.684 1.00 79.25 88 ASP A C 1
ATOM 674 O O . ASP A 1 88 ? 3.622 13.687 2.010 1.00 79.25 88 ASP A O 1
ATOM 678 N N . GLY A 1 89 ? 3.480 11.470 2.212 1.00 77.00 89 GLY A N 1
ATOM 679 C CA . GLY A 1 89 ? 4.548 11.328 3.203 1.00 77.00 89 GLY A CA 1
ATOM 680 C C . GLY A 1 89 ? 4.758 9.877 3.649 1.00 77.00 89 GLY A C 1
ATOM 681 O O . GLY A 1 89 ? 4.244 8.957 3.034 1.00 77.00 89 GLY A O 1
ATOM 682 N N . ASP A 1 90 ? 5.516 9.663 4.727 1.00 76.94 90 ASP A N 1
ATOM 683 C CA . ASP A 1 90 ? 5.683 8.334 5.339 1.00 76.94 90 ASP A CA 1
ATOM 684 C C . ASP A 1 90 ? 4.530 8.081 6.315 1.00 76.94 90 ASP A C 1
ATOM 686 O O . ASP A 1 90 ? 4.412 8.758 7.344 1.00 76.94 90 ASP A O 1
ATOM 690 N N . ILE A 1 91 ? 3.679 7.108 6.003 1.00 75.94 91 ILE A N 1
ATOM 691 C CA . ILE A 1 91 ? 2.484 6.811 6.792 1.00 75.94 91 ILE A CA 1
ATOM 692 C C . ILE A 1 91 ? 2.819 6.409 8.233 1.00 75.94 91 ILE A C 1
ATOM 694 O O . ILE A 1 91 ? 2.081 6.747 9.158 1.00 75.94 91 ILE A O 1
ATOM 698 N N . THR A 1 92 ? 3.970 5.773 8.470 1.00 78.25 92 THR A N 1
ATOM 699 C CA . THR A 1 92 ? 4.405 5.375 9.814 1.00 78.25 92 THR A CA 1
ATOM 700 C C . THR A 1 92 ? 4.811 6.580 10.661 1.00 78.25 92 THR A C 1
ATOM 702 O O . THR A 1 92 ? 4.592 6.582 11.876 1.00 78.25 92 THR A O 1
ATOM 705 N N . GLN A 1 93 ? 5.331 7.638 10.030 1.00 77.50 93 GLN A N 1
ATOM 706 C CA . GLN A 1 93 ? 5.612 8.921 10.681 1.00 77.50 93 GLN A CA 1
ATOM 707 C C . GLN A 1 93 ? 4.330 9.717 10.927 1.00 77.50 93 GLN A C 1
ATOM 709 O O . GLN A 1 93 ? 4.173 10.297 12.000 1.00 77.50 93 GLN A O 1
ATOM 714 N N . GLN A 1 94 ? 3.405 9.715 9.961 1.00 79.31 94 GLN A N 1
ATOM 715 C CA . GLN A 1 94 ? 2.123 10.416 10.071 1.00 79.31 9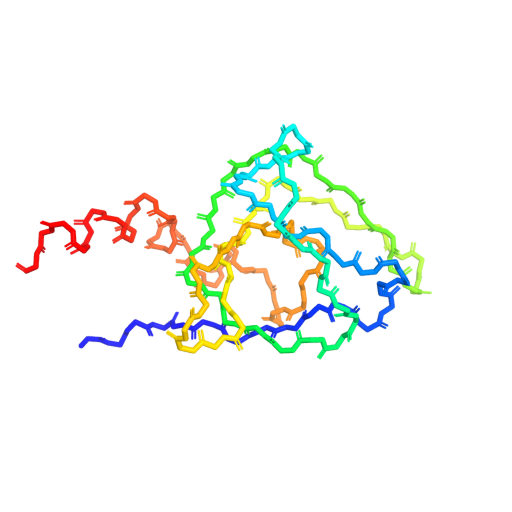4 GLN A CA 1
ATOM 716 C C . GLN A 1 94 ? 1.242 9.830 11.181 1.00 79.31 94 GLN A C 1
ATOM 718 O O . GLN A 1 94 ? 0.696 10.565 12.003 1.00 79.31 94 GLN A O 1
ATOM 723 N N . LEU A 1 95 ? 1.130 8.501 11.228 1.00 78.69 95 LEU A N 1
ATOM 724 C CA . LEU A 1 95 ? 0.292 7.783 12.186 1.00 78.69 95 LEU A CA 1
ATOM 725 C C . LEU A 1 95 ? 0.978 7.532 13.538 1.00 78.69 95 LEU A C 1
ATOM 727 O O . LEU A 1 95 ? 0.308 7.332 14.560 1.00 78.69 95 LEU A O 1
ATOM 731 N N . GLY A 1 96 ? 2.312 7.504 13.563 1.00 80.62 96 GLY A N 1
ATOM 732 C CA . GLY A 1 96 ? 3.100 7.164 14.745 1.00 80.62 96 GLY A CA 1
ATOM 733 C C . GLY A 1 96 ? 2.747 5.787 15.326 1.00 80.62 96 GLY A C 1
ATOM 734 O O . GLY A 1 96 ? 2.112 4.945 14.691 1.00 80.62 96 GLY A O 1
ATOM 735 N N . ALA A 1 97 ? 3.124 5.532 16.581 1.00 78.94 97 ALA A N 1
ATOM 736 C CA . ALA A 1 97 ? 2.833 4.251 17.246 1.00 78.94 97 ALA A CA 1
ATOM 737 C C . ALA A 1 97 ? 1.323 3.991 17.457 1.00 78.94 97 ALA A C 1
ATOM 739 O O . ALA A 1 97 ? 0.893 2.852 17.644 1.00 78.94 97 ALA A O 1
ATOM 740 N N . GLN A 1 98 ? 0.513 5.052 17.435 1.00 77.00 98 GLN A N 1
ATOM 741 C CA . GLN A 1 98 ? -0.917 5.001 17.732 1.00 77.00 98 GLN A CA 1
ATOM 742 C C . GLN A 1 98 ? -1.797 4.602 16.544 1.00 77.00 98 GLN A C 1
ATOM 744 O O . GLN A 1 98 ? -2.934 4.191 16.771 1.00 77.00 98 GLN A O 1
ATOM 749 N N . GLY A 1 99 ? -1.301 4.712 15.310 1.00 82.50 99 GLY A N 1
ATOM 750 C CA . GLY A 1 99 ? -2.007 4.232 14.119 1.00 82.50 99 GLY A CA 1
ATOM 751 C C . GLY A 1 99 ? -1.563 2.849 13.651 1.00 82.50 99 GLY A C 1
ATOM 752 O O . GLY A 1 99 ? -1.829 2.470 12.514 1.00 82.50 99 GLY A O 1
ATOM 753 N N . THR A 1 100 ? -0.912 2.072 14.522 1.00 89.56 100 THR A N 1
ATOM 754 C CA . THR A 1 100 ? -0.732 0.640 14.268 1.00 89.56 100 THR A CA 1
ATOM 755 C C . THR A 1 100 ? -2.085 -0.072 14.306 1.00 89.56 100 THR A C 1
ATOM 757 O O . THR A 1 100 ? -2.971 0.284 15.089 1.00 89.56 100 THR A O 1
ATOM 760 N N . CYS A 1 101 ? -2.259 -1.111 13.488 1.00 89.50 101 CYS A N 1
ATOM 761 C CA . CYS A 1 101 ? -3.521 -1.849 13.450 1.00 89.50 101 CYS A CA 1
ATOM 762 C C . CYS A 1 101 ? -3.871 -2.506 14.792 1.00 89.50 101 CYS A C 1
ATOM 764 O O . CYS A 1 101 ? -5.050 -2.625 15.123 1.00 89.50 101 CYS A O 1
ATOM 766 N N . ASP A 1 102 ? -2.877 -2.871 15.601 1.00 87.56 102 ASP A N 1
ATOM 767 C CA . ASP A 1 102 ? -3.110 -3.391 16.950 1.00 87.56 102 ASP A CA 1
ATOM 768 C C . ASP A 1 102 ? -3.613 -2.305 17.906 1.00 87.56 102 ASP A C 1
ATOM 770 O O . ASP A 1 102 ? -4.579 -2.535 18.635 1.00 87.56 102 ASP A O 1
ATOM 774 N N . ALA A 1 103 ? -3.034 -1.100 17.860 1.00 83.25 103 ALA A N 1
ATOM 775 C CA . ALA A 1 103 ? -3.518 0.029 18.653 1.00 83.25 103 ALA A CA 1
ATOM 776 C C . ALA A 1 103 ? -4.946 0.432 18.250 1.00 83.25 103 ALA A C 1
ATOM 778 O O . ALA A 1 103 ? -5.786 0.694 19.114 1.00 83.25 103 ALA A O 1
ATOM 779 N N . LEU A 1 104 ? -5.252 0.430 16.947 1.00 83.38 104 LEU A N 1
ATOM 780 C CA . LEU A 1 104 ? -6.606 0.683 16.454 1.00 83.38 104 LEU A CA 1
ATOM 781 C C . LEU A 1 104 ? -7.590 -0.384 16.957 1.00 83.38 104 LEU A C 1
ATOM 783 O O . LEU A 1 104 ? -8.644 -0.041 17.488 1.00 83.38 104 LEU A O 1
ATOM 787 N N . ARG A 1 105 ? -7.232 -1.671 16.865 1.00 83.44 105 ARG A N 1
ATOM 788 C CA . ARG A 1 105 ? -8.055 -2.778 17.383 1.00 83.44 105 ARG A CA 1
ATOM 789 C C . ARG A 1 105 ? -8.321 -2.653 18.881 1.00 83.44 105 ARG A C 1
ATOM 791 O O . ARG A 1 105 ? -9.460 -2.830 19.299 1.00 83.44 105 ARG A O 1
ATOM 798 N N . GLN A 1 106 ? -7.310 -2.317 19.682 1.00 80.00 106 GLN A N 1
ATOM 799 C CA . GLN A 1 106 ? -7.470 -2.126 21.129 1.00 80.00 106 GLN A CA 1
ATOM 800 C C . GLN A 1 106 ? -8.446 -0.991 21.463 1.00 80.00 106 GLN A C 1
ATOM 802 O O . GLN A 1 106 ? -9.261 -1.136 22.371 1.00 80.00 106 GLN A O 1
ATOM 807 N N . ARG A 1 107 ? -8.403 0.115 20.710 1.00 78.19 107 ARG A N 1
ATOM 808 C CA . ARG A 1 107 ? -9.344 1.238 20.867 1.00 78.19 107 ARG A CA 1
ATOM 809 C C . ARG A 1 107 ? -10.772 0.854 20.498 1.00 78.19 107 ARG A C 1
ATOM 811 O O . ARG A 1 107 ? -11.699 1.259 21.180 1.00 78.19 107 ARG A O 1
ATOM 818 N N . LEU A 1 108 ? -10.951 0.073 19.435 1.00 75.81 108 LEU A N 1
ATOM 819 C CA . LEU A 1 108 ? -12.276 -0.384 19.004 1.00 75.81 108 LEU A CA 1
ATOM 820 C C . LEU A 1 108 ? -12.869 -1.446 19.943 1.00 75.81 108 LEU A C 1
ATOM 822 O O . LEU A 1 108 ? -14.086 -1.536 20.070 1.00 75.81 108 LEU A O 1
ATOM 826 N N . ALA A 1 109 ? -12.024 -2.249 20.594 1.00 72.19 109 ALA A N 1
ATOM 827 C CA . ALA A 1 109 ? -12.450 -3.265 21.555 1.00 72.19 109 ALA A CA 1
ATOM 828 C C . ALA A 1 109 ? -12.858 -2.684 22.922 1.00 72.19 109 ALA A C 1
ATOM 830 O O . ALA A 1 109 ? -13.649 -3.310 23.625 1.00 72.19 109 ALA A O 1
ATOM 831 N N . ASN A 1 110 ? -12.347 -1.502 23.282 1.00 58.81 110 ASN A N 1
ATOM 832 C CA . ASN A 1 110 ? -12.653 -0.796 24.528 1.00 58.81 110 ASN A CA 1
ATOM 833 C C . ASN A 1 110 ? -13.311 0.570 24.225 1.00 58.81 110 ASN A C 1
ATOM 835 O O . ASN A 1 110 ? -12.617 1.588 24.309 1.00 58.81 110 ASN A O 1
ATOM 839 N N . PRO A 1 111 ? -14.598 0.591 23.823 1.00 55.91 111 PRO A N 1
ATOM 840 C CA . PRO A 1 111 ? -15.322 1.815 23.472 1.00 55.91 111 PRO A CA 1
ATOM 841 C C . PRO A 1 111 ? -15.574 2.756 24.658 1.00 55.91 111 PRO A C 1
ATOM 843 O O . PRO A 1 111 ? -15.734 2.265 25.800 1.00 55.91 111 PRO A O 1
#

Radius of gyration: 13.34 Å; chains: 1; bounding box: 33×28×39 Å

Foldseek 3Di:
DDQPFFKKFFAQPPPVAFFFFADQEPPGDGPDGHHGRQIKTFRAKDFADWDWDADPVRDIDIGRIWTFIASDDPGPTGTTTQSRMGRVDRVCVVCPPCRHPVNVVVVVVPD

pLDDT: mean 87.48, std 11.78, range [33.88, 98.12]